Protein AF-A0A920V9W9-F1 (afdb_monomer)

Radius of gyration: 18.03 Å; Cα contacts (8 Å, |Δi|>4): 207; chains: 1; bounding box: 42×36×52 Å

Foldseek 3Di:
DDPDQDDDDPVLVVDPDPLVSCLSRCLVVCPPHPCNVVSSVLSCQQPVWDWDKDWDDDPPDIDIDTLCQRAPLRDVLSNVLLSVLSVVLVVVVVPPDPAQAEAEDEDLFDNLLNNLVNCQPRPSYAYEYEHDPPRHDPSRVCSNPVGPHYYDD

Nearest PDB structures (foldseek):
  1vb3-assembly1_A  TM=8.683E-01  e=3.079E-10  Escherichia coli
  4f4f-assembly2_B  TM=8.246E-01  e=4.843E-09  Brucella melitensis bv. 1 str. 16M
  8g1y-assembly2_B  TM=8.206E-01  e=1.472E-07  Streptococcus pneumoniae TIGR4
  3v7n-assembly1_A  TM=8.418E-01  e=8.882E-07  Burkholderia thailandensis E264
  4zu6-assembly1_X  TM=5.795E-01  e=4.393E-03  Haemophilus influenzae Rd KW20

Mean predicted aligned error: 4.87 Å

Secondary structure (DSSP, 8-state):
--SSPPPPPGGGGG---HHHHHHHHHHHHHTTSTTTTTHHHHHHHHT-S--EEEEEEETTEEEEEEE---STTSSTHHHHHHHHHHHHHHHHHHT---PPEEEEEE-SSHHHHHHHHHHTT-TTEEEEEE--TT-S-HHHHHHHHSSSSEEE-

Sequence (153 aa):
MPESIPKLNEELMTIDNYQEFSYQLLSHFFKDSSLEDDLKDIVNQAFNFPVVSKEYSEGEVEYSVLELFHGPTAGFKDFGARFLASTMSELAKNKNESSLTTILVATSGDTGGAVASAFNNKAGFKVVILFPKGRVSPRQKHQLTCWGIMWYQ

Structure (mmCIF, N/CA/C/O backbone):
data_AF-A0A920V9W9-F1
#
_entry.id   AF-A0A920V9W9-F1
#
loop_
_atom_site.group_PDB
_atom_site.id
_atom_site.type_symbol
_atom_site.label_atom_id
_atom_site.label_alt_id
_atom_site.label_comp_id
_atom_site.label_asym_id
_atom_site.label_entity_id
_atom_site.label_seq_id
_atom_site.pdbx_PDB_ins_code
_atom_site.Cartn_x
_atom_site.Cartn_y
_atom_site.Cartn_z
_atom_site.occupancy
_atom_site.B_iso_or_equiv
_atom_site.auth_seq_id
_atom_site.auth_comp_id
_atom_site.auth_asym_id
_atom_site.auth_atom_id
_atom_site.pdbx_PDB_model_num
ATOM 1 N N . MET A 1 1 ? -2.171 -17.710 5.807 1.00 81.50 1 MET A N 1
ATOM 2 C CA . MET A 1 1 ? -2.262 -18.213 4.420 1.00 81.50 1 MET A CA 1
ATOM 3 C C . MET A 1 1 ? -3.699 -18.629 4.187 1.00 81.50 1 MET A C 1
ATOM 5 O O . MET A 1 1 ? -4.287 -19.117 5.147 1.00 81.50 1 MET A O 1
ATOM 9 N N . PRO A 1 2 ? -4.270 -18.395 2.997 1.00 90.00 2 PRO A N 1
ATOM 10 C CA . PRO A 1 2 ? -5.613 -18.875 2.696 1.00 90.00 2 PRO A CA 1
ATOM 11 C C . PRO A 1 2 ? -5.627 -20.411 2.713 1.00 90.00 2 PRO A C 1
ATOM 13 O O . PRO A 1 2 ? -4.610 -21.039 2.415 1.00 90.00 2 PRO A O 1
ATOM 16 N N . GLU A 1 3 ? -6.762 -21.013 3.068 1.00 92.19 3 GLU A N 1
ATOM 17 C CA . GLU A 1 3 ? -6.916 -22.478 3.076 1.00 92.19 3 GLU A CA 1
ATOM 18 C C . GLU A 1 3 ? -6.809 -23.075 1.666 1.00 92.19 3 GLU A C 1
ATOM 20 O O . GLU A 1 3 ? -6.377 -24.212 1.491 1.00 92.19 3 GLU A O 1
ATOM 25 N N . SER A 1 4 ? -7.159 -22.285 0.647 1.00 93.31 4 SER A N 1
ATOM 26 C CA . SER A 1 4 ? -6.995 -22.627 -0.762 1.00 93.31 4 SER A CA 1
ATOM 27 C C . SER A 1 4 ? -6.636 -21.394 -1.589 1.00 93.31 4 SER A C 1
ATOM 29 O O . SER A 1 4 ? -6.922 -20.260 -1.205 1.00 93.31 4 SER A O 1
ATOM 31 N N . ILE A 1 5 ? -5.985 -21.612 -2.732 1.00 93.25 5 ILE A N 1
ATOM 32 C CA . ILE A 1 5 ? -5.756 -20.558 -3.722 1.00 93.25 5 ILE A CA 1
ATOM 33 C C . ILE A 1 5 ? -6.959 -20.557 -4.675 1.00 93.25 5 ILE A C 1
ATOM 35 O O . ILE A 1 5 ? -7.233 -21.601 -5.276 1.00 93.25 5 ILE A O 1
ATOM 39 N N . PRO A 1 6 ? -7.694 -19.438 -4.808 1.00 91.00 6 PRO A N 1
ATOM 40 C CA . PRO A 1 6 ? -8.854 -19.375 -5.683 1.00 91.00 6 PRO A CA 1
ATOM 41 C C . PRO A 1 6 ? -8.445 -19.586 -7.141 1.00 91.00 6 PRO A C 1
ATOM 43 O O . PRO A 1 6 ? -7.365 -19.179 -7.573 1.00 91.00 6 PRO A O 1
ATOM 46 N N . LYS A 1 7 ? -9.328 -20.223 -7.913 1.00 89.44 7 LYS A N 1
ATOM 47 C CA . LYS A 1 7 ? -9.167 -20.302 -9.365 1.00 89.44 7 LYS A CA 1
ATOM 48 C C . LYS A 1 7 ? -9.552 -18.960 -9.968 1.00 89.44 7 LYS A C 1
ATOM 50 O O . LYS A 1 7 ? -10.683 -18.518 -9.805 1.00 89.44 7 LYS A O 1
ATOM 55 N N . LEU A 1 8 ? -8.600 -18.348 -10.651 1.00 88.56 8 LEU A N 1
ATOM 56 C CA . LEU A 1 8 ? -8.763 -17.064 -11.314 1.00 88.56 8 LEU A CA 1
ATOM 57 C C . LEU A 1 8 ? -9.262 -17.282 -12.747 1.00 88.56 8 LEU A C 1
ATOM 59 O O . LEU A 1 8 ? -8.818 -18.218 -13.413 1.00 88.56 8 LEU A O 1
ATOM 63 N N . ASN A 1 9 ? -10.191 -16.439 -13.204 1.00 86.19 9 ASN A N 1
ATOM 64 C CA . ASN A 1 9 ? -10.656 -16.441 -14.592 1.00 86.19 9 ASN A CA 1
ATOM 65 C C . ASN A 1 9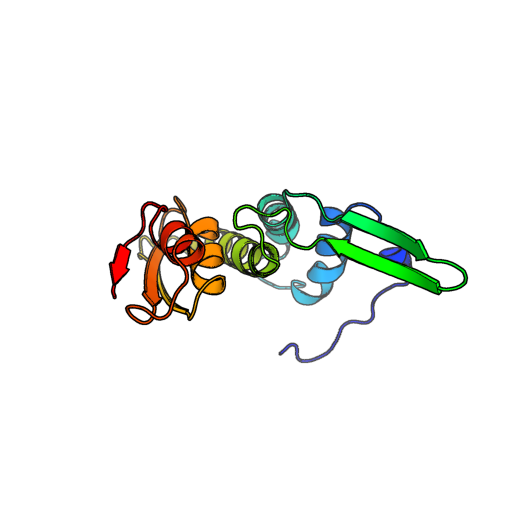 ? -9.651 -15.704 -15.496 1.00 86.19 9 ASN A C 1
ATOM 67 O O . ASN A 1 9 ? -9.031 -14.733 -15.063 1.00 86.19 9 ASN A O 1
ATOM 71 N N . GLU A 1 10 ? -9.534 -16.121 -16.756 1.00 88.44 10 GLU A N 1
ATOM 72 C CA . GLU A 1 10 ? -8.704 -15.460 -17.773 1.00 88.44 10 GLU A CA 1
ATOM 73 C C . GLU A 1 10 ? -9.143 -14.014 -18.036 1.00 88.44 10 GLU A C 1
ATOM 75 O O . GLU A 1 10 ? -8.313 -13.174 -18.373 1.00 88.44 10 GLU A O 1
ATOM 80 N N . GLU A 1 11 ? -10.417 -13.687 -17.792 1.00 89.25 11 GLU A N 1
ATOM 81 C CA . GLU A 1 11 ? -10.951 -12.321 -17.887 1.00 89.25 11 GLU A CA 1
ATOM 82 C C . GLU A 1 11 ? -10.167 -11.308 -17.038 1.00 89.25 11 GLU A C 1
ATOM 84 O O . GLU A 1 11 ? -10.027 -10.158 -17.451 1.00 89.25 11 GLU A O 1
ATOM 89 N N . LEU A 1 12 ? -9.571 -11.727 -15.911 1.00 90.38 12 LEU A N 1
ATOM 90 C CA . LEU A 1 12 ? -8.716 -10.858 -15.091 1.00 90.38 12 LEU A CA 1
ATOM 91 C C . LEU A 1 12 ? -7.535 -10.286 -15.884 1.00 90.38 12 LEU A C 1
ATOM 93 O O . LEU A 1 12 ? -7.118 -9.162 -15.627 1.00 90.38 12 LEU A O 1
ATOM 97 N N . MET A 1 13 ? -7.016 -11.035 -16.859 1.00 87.19 13 MET A N 1
ATOM 98 C CA . MET A 1 13 ? -5.869 -10.624 -17.675 1.00 87.19 13 MET A CA 1
ATOM 99 C C . MET A 1 13 ? -6.221 -9.527 -18.685 1.00 87.19 13 MET A C 1
ATOM 101 O O . MET A 1 13 ? -5.322 -8.919 -19.255 1.00 87.19 13 MET A O 1
ATOM 105 N N . THR A 1 14 ? -7.511 -9.271 -18.912 1.00 92.31 14 THR A N 1
ATOM 106 C CA . THR A 1 14 ? -7.990 -8.232 -19.839 1.00 92.31 14 THR A CA 1
ATOM 107 C C . THR A 1 14 ? -8.279 -6.892 -19.161 1.00 92.31 14 THR A C 1
ATOM 109 O O . THR A 1 14 ? -8.676 -5.936 -19.824 1.00 92.31 14 THR A O 1
ATOM 112 N N . ILE A 1 15 ? -8.109 -6.807 -17.837 1.00 93.88 15 ILE A N 1
ATOM 113 C CA . ILE A 1 15 ? -8.427 -5.606 -17.068 1.00 93.88 15 ILE A CA 1
ATOM 114 C C . ILE A 1 15 ? -7.203 -4.686 -17.006 1.00 93.88 15 ILE A C 1
ATOM 116 O O . ILE A 1 15 ? -6.267 -4.934 -16.250 1.00 93.88 15 ILE A O 1
ATOM 120 N N . ASP A 1 16 ? -7.258 -3.570 -17.733 1.00 91.88 16 ASP A N 1
ATOM 121 C CA . ASP A 1 16 ? -6.176 -2.571 -17.742 1.00 91.88 16 ASP A CA 1
ATOM 122 C C . ASP A 1 16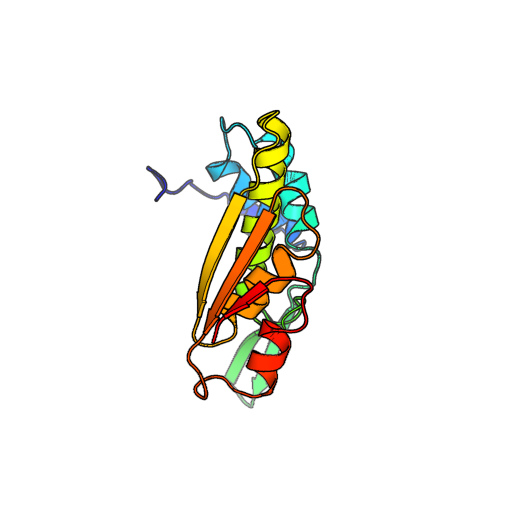 ? -6.155 -1.685 -16.485 1.00 91.88 16 ASP A C 1
ATOM 124 O O . ASP A 1 16 ? -5.113 -1.173 -16.068 1.00 91.88 16 ASP A O 1
ATOM 128 N N . ASN A 1 17 ? -7.316 -1.455 -15.865 1.00 94.81 17 ASN A N 1
ATOM 129 C CA . ASN A 1 17 ? -7.403 -0.615 -14.676 1.00 94.81 17 ASN A CA 1
ATOM 130 C C . ASN A 1 17 ? -6.926 -1.391 -13.438 1.00 94.81 17 ASN A C 1
ATOM 132 O O . ASN A 1 17 ? -7.582 -2.331 -12.995 1.00 94.81 17 ASN A O 1
ATOM 136 N N . TYR A 1 18 ? -5.820 -0.953 -12.832 1.00 95.62 18 TYR A N 1
ATOM 137 C CA . TYR A 1 18 ? -5.218 -1.652 -11.692 1.00 95.62 18 TYR A CA 1
ATOM 138 C C . TYR A 1 18 ? -6.138 -1.761 -10.461 1.00 95.62 18 TYR A C 1
ATOM 140 O O . TYR A 1 18 ? -6.069 -2.754 -9.735 1.00 95.62 18 TYR A O 1
ATOM 148 N N . GLN A 1 19 ? -7.004 -0.773 -10.210 1.00 97.44 19 GLN A N 1
ATOM 149 C CA . GLN A 1 19 ? -7.959 -0.824 -9.097 1.00 97.44 19 GLN A CA 1
ATOM 150 C C . GLN A 1 19 ? -9.041 -1.876 -9.366 1.00 97.44 19 GLN A C 1
ATOM 152 O O . GLN A 1 19 ? -9.299 -2.708 -8.503 1.00 97.44 19 GLN A O 1
ATOM 157 N N . GLU A 1 20 ? -9.611 -1.906 -10.571 1.00 96.81 20 GLU A N 1
ATOM 158 C CA . GLU A 1 20 ? -10.594 -2.926 -10.954 1.00 96.81 20 GLU A CA 1
ATOM 159 C C . GLU A 1 20 ? -9.975 -4.329 -10.940 1.00 96.81 20 GLU A C 1
ATOM 161 O O . GLU A 1 20 ? -10.529 -5.239 -10.326 1.00 96.81 20 GLU A O 1
ATOM 166 N N . PHE A 1 21 ? -8.778 -4.489 -11.516 1.00 96.38 21 PHE A N 1
ATOM 167 C CA . PHE A 1 21 ? -8.029 -5.747 -11.476 1.00 96.38 21 PHE A CA 1
ATOM 168 C C . PHE A 1 21 ? -7.827 -6.219 -10.032 1.00 96.38 21 PHE A C 1
ATOM 170 O O . PHE A 1 21 ? -8.098 -7.371 -9.695 1.00 96.38 21 PHE A O 1
ATOM 177 N N . SER A 1 22 ? -7.392 -5.310 -9.156 1.00 97.12 22 SER A N 1
ATOM 178 C CA . SER A 1 22 ? -7.150 -5.614 -7.747 1.00 97.12 22 SER A CA 1
ATOM 179 C C . SER A 1 22 ? -8.431 -5.991 -7.008 1.00 97.12 22 SER A C 1
ATOM 181 O O . SER A 1 22 ? -8.409 -6.931 -6.221 1.00 97.12 22 SER A O 1
ATOM 183 N N . TYR A 1 23 ? -9.544 -5.294 -7.252 1.00 97.38 23 TYR A N 1
ATOM 184 C CA . TYR A 1 23 ? -10.841 -5.620 -6.657 1.00 97.38 23 TYR A CA 1
ATOM 185 C C . TYR A 1 23 ? -11.302 -7.024 -7.065 1.00 97.38 23 TYR A C 1
ATOM 187 O O . TYR A 1 23 ? -11.602 -7.841 -6.196 1.00 97.38 23 TYR A O 1
ATOM 195 N N . GLN A 1 24 ? -11.280 -7.333 -8.364 1.00 96.12 24 GLN A N 1
ATOM 196 C CA . GLN A 1 24 ? -11.687 -8.638 -8.892 1.00 96.12 24 GLN A CA 1
ATOM 197 C C . GLN A 1 24 ? -10.775 -9.771 -8.400 1.00 96.12 24 GLN A C 1
ATOM 199 O O . GLN A 1 24 ? -11.246 -10.857 -8.067 1.00 96.12 24 GLN A O 1
ATOM 204 N N . LEU A 1 25 ? -9.464 -9.535 -8.303 1.00 95.50 25 LEU A N 1
ATOM 205 C CA . LEU A 1 25 ? -8.527 -10.511 -7.749 1.00 95.50 25 LEU A CA 1
ATOM 206 C C . LEU A 1 25 ? -8.783 -10.751 -6.254 1.00 95.50 25 LEU A C 1
ATOM 208 O O . LEU A 1 25 ? -8.849 -11.896 -5.805 1.00 95.50 25 LEU A O 1
ATOM 212 N N . LEU A 1 26 ? -8.913 -9.675 -5.476 1.00 96.06 26 LEU A N 1
ATOM 213 C CA . LEU A 1 26 ? -9.009 -9.739 -4.018 1.00 96.06 26 LEU A CA 1
ATOM 214 C C . LEU A 1 26 ? -10.385 -10.201 -3.525 1.00 96.06 26 LEU A C 1
ATOM 216 O O . LEU A 1 26 ? -10.449 -10.788 -2.446 1.00 96.06 26 LEU A O 1
ATOM 220 N N . SER A 1 27 ? -11.460 -10.005 -4.296 1.00 95.56 27 SER A N 1
ATOM 221 C CA . SER A 1 27 ? -12.829 -10.401 -3.920 1.00 95.56 27 SER A CA 1
ATOM 222 C C . SER A 1 27 ? -12.928 -11.884 -3.554 1.00 95.56 27 SER A C 1
ATOM 224 O O . SER A 1 27 ? -13.578 -12.247 -2.578 1.00 95.56 27 SER A O 1
ATOM 226 N N . HIS A 1 28 ? -12.170 -12.737 -4.242 1.00 94.75 28 HIS A N 1
ATOM 227 C CA . HIS A 1 28 ? -12.082 -14.169 -3.965 1.00 94.75 28 HIS A CA 1
ATOM 228 C C . HIS A 1 28 ? -11.573 -14.492 -2.550 1.00 94.75 28 HIS A C 1
ATOM 230 O O . HIS A 1 28 ? -11.946 -15.518 -1.988 1.00 94.75 28 HIS A O 1
ATOM 236 N N . PHE A 1 29 ? -10.722 -13.637 -1.975 1.00 94.88 29 PHE A N 1
ATOM 237 C CA . PHE A 1 29 ? -10.180 -13.800 -0.621 1.00 94.88 29 PHE A CA 1
ATOM 238 C C . PHE A 1 29 ? -11.034 -13.122 0.455 1.00 94.88 29 PHE A C 1
ATOM 240 O O . PHE A 1 29 ? -10.861 -13.414 1.636 1.00 94.88 29 PHE A O 1
ATOM 247 N N . PHE A 1 30 ? -11.910 -12.201 0.054 1.00 95.06 30 PHE A N 1
ATOM 248 C CA . PHE A 1 30 ? -12.762 -11.410 0.945 1.00 95.06 30 PHE A CA 1
ATOM 249 C C . PHE A 1 30 ? -14.209 -11.902 0.983 1.00 95.06 30 PHE A C 1
ATOM 251 O O . PHE A 1 30 ? -14.986 -11.400 1.793 1.00 95.06 30 PHE A O 1
ATOM 258 N N . LYS A 1 31 ? -14.559 -12.880 0.146 1.00 93.62 31 LYS A N 1
ATOM 259 C CA . LYS A 1 31 ? -15.868 -13.524 0.143 1.00 93.62 31 LYS A CA 1
ATOM 260 C C . LYS A 1 31 ? -16.242 -14.032 1.540 1.00 93.62 31 LYS A C 1
ATOM 262 O O . LYS A 1 31 ? -15.422 -14.659 2.210 1.00 93.62 31 LYS A O 1
ATOM 267 N N . ASP A 1 32 ?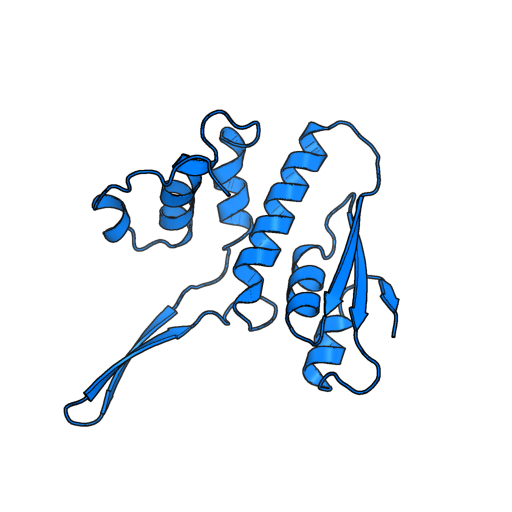 -17.474 -13.753 1.952 1.00 94.12 32 ASP A N 1
ATOM 268 C CA . ASP A 1 32 ? -18.068 -14.066 3.252 1.00 94.12 32 ASP A CA 1
ATOM 269 C C . ASP A 1 32 ? -17.350 -13.396 4.449 1.00 94.12 32 ASP A C 1
ATOM 271 O O . ASP A 1 32 ? -17.598 -13.729 5.612 1.00 94.12 32 ASP A O 1
ATOM 275 N N . SER A 1 33 ? -16.450 -12.438 4.192 1.00 94.31 33 SER A N 1
ATOM 276 C CA . SER A 1 33 ? -15.773 -11.664 5.236 1.00 94.31 33 SER A CA 1
ATOM 277 C C . SER A 1 33 ? -16.573 -10.423 5.626 1.00 94.31 33 SER A C 1
ATOM 279 O O . SER A 1 33 ? -17.344 -9.873 4.846 1.00 94.31 33 SER A O 1
ATOM 281 N N . SER A 1 34 ? -16.304 -9.886 6.817 1.00 94.44 34 SER A N 1
ATOM 282 C CA . SER A 1 34 ? -16.917 -8.637 7.291 1.00 94.44 34 SER A CA 1
A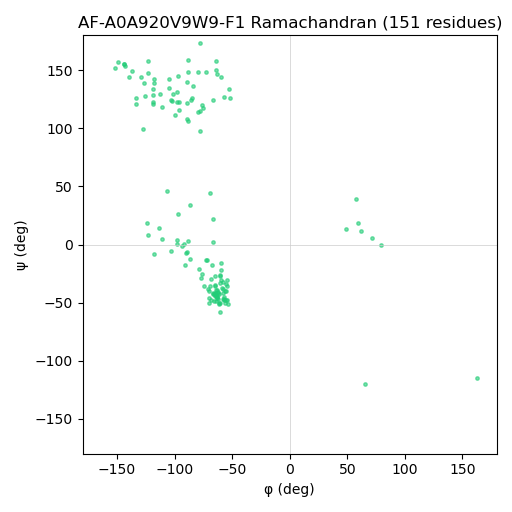TOM 283 C C . SER A 1 34 ? -16.499 -7.379 6.513 1.00 94.44 34 SER A C 1
ATOM 285 O O . SER A 1 34 ? -16.844 -6.284 6.938 1.00 94.44 34 SER A O 1
ATOM 287 N N . LEU A 1 35 ? -15.668 -7.517 5.478 1.00 96.06 35 LEU A N 1
ATOM 288 C CA . LEU A 1 35 ? -15.145 -6.431 4.644 1.00 96.06 35 LEU A CA 1
ATOM 289 C C . LEU A 1 35 ? -15.480 -6.633 3.162 1.00 96.06 35 LEU A C 1
ATOM 291 O O . LEU A 1 35 ? -14.925 -5.935 2.316 1.00 96.06 35 LEU A O 1
ATOM 295 N N . GLU A 1 36 ? -16.317 -7.617 2.828 1.00 96.94 36 GLU A N 1
ATOM 296 C CA . GLU A 1 36 ? -16.666 -7.917 1.439 1.00 96.94 36 GLU A CA 1
ATOM 297 C C . GLU A 1 36 ? -17.262 -6.691 0.733 1.00 96.94 36 GLU A C 1
ATOM 299 O O . GLU A 1 36 ? -16.783 -6.301 -0.335 1.00 96.94 36 GLU A O 1
ATOM 304 N N . ASP A 1 37 ? -18.218 -6.026 1.384 1.00 96.56 37 ASP A N 1
ATOM 305 C CA . ASP A 1 37 ? -18.886 -4.830 0.859 1.00 96.56 37 ASP A CA 1
ATOM 306 C C . ASP A 1 37 ? -17.949 -3.608 0.791 1.00 96.56 37 ASP A C 1
ATOM 308 O O . ASP A 1 37 ? -18.078 -2.763 -0.097 1.00 96.56 37 ASP A O 1
ATOM 312 N N . ASP A 1 38 ? -16.958 -3.539 1.684 1.00 97.19 38 ASP A N 1
ATOM 313 C CA . ASP A 1 38 ? -16.014 -2.420 1.786 1.00 97.19 38 ASP A CA 1
ATOM 314 C C . ASP A 1 38 ? -14.801 -2.566 0.846 1.00 97.19 38 ASP A C 1
ATOM 316 O O . ASP A 1 38 ? -14.040 -1.613 0.644 1.00 97.19 38 ASP A O 1
ATOM 320 N N . LEU A 1 39 ? -14.580 -3.750 0.254 1.00 98.31 39 LEU A N 1
ATOM 321 C CA . LEU A 1 39 ? -13.353 -4.065 -0.487 1.00 98.31 39 LEU A CA 1
ATOM 322 C C . LEU A 1 39 ? -13.080 -3.078 -1.626 1.00 98.31 39 LEU A C 1
ATOM 324 O O . LEU A 1 39 ? -11.930 -2.690 -1.850 1.00 98.31 39 LEU A O 1
ATOM 328 N N . LYS A 1 40 ? -14.123 -2.657 -2.346 1.00 98.06 40 LYS A N 1
ATOM 329 C CA . LYS A 1 40 ? -13.981 -1.710 -3.457 1.00 98.06 40 LYS A CA 1
ATOM 330 C C . LYS A 1 40 ? -13.419 -0.369 -2.981 1.00 98.06 40 LYS A C 1
ATOM 332 O O . LYS A 1 40 ? -12.504 0.173 -3.603 1.00 98.06 40 LYS A O 1
ATOM 337 N N . ASP A 1 41 ? -13.905 0.133 -1.851 1.00 97.69 41 ASP A N 1
ATOM 338 C CA . ASP A 1 41 ? -13.435 1.387 -1.267 1.00 97.69 41 ASP A CA 1
ATOM 339 C C . ASP A 1 41 ? -12.027 1.249 -0.688 1.00 97.69 41 ASP A C 1
ATOM 341 O O . ASP A 1 41 ? -11.196 2.143 -0.875 1.00 97.69 41 ASP A O 1
ATOM 345 N N . ILE A 1 42 ? -11.718 0.108 -0.064 1.00 98.31 42 ILE A N 1
ATOM 346 C CA . ILE A 1 42 ? -10.364 -0.223 0.399 1.00 98.31 42 ILE A CA 1
ATOM 347 C C . ILE A 1 42 ? -9.376 -0.157 -0.770 1.00 98.31 42 ILE A C 1
ATOM 349 O O . ILE A 1 42 ? -8.346 0.513 -0.668 1.00 98.31 42 ILE A O 1
ATOM 353 N N . VAL A 1 43 ? -9.687 -0.815 -1.889 1.00 98.50 43 VAL A N 1
ATOM 354 C CA . VAL A 1 43 ? -8.842 -0.845 -3.091 1.00 98.50 43 VAL A CA 1
ATOM 355 C C . VAL A 1 43 ? -8.685 0.550 -3.696 1.00 98.50 43 VAL A C 1
ATOM 357 O O . VAL A 1 43 ? -7.562 0.968 -3.994 1.00 98.50 43 VAL A O 1
ATOM 360 N N . ASN A 1 44 ? -9.778 1.306 -3.808 1.00 97.94 44 ASN A N 1
ATOM 361 C CA . ASN A 1 44 ? -9.754 2.660 -4.355 1.00 97.94 44 ASN A CA 1
ATOM 362 C C . ASN A 1 44 ? -8.899 3.615 -3.514 1.00 97.94 44 ASN A C 1
ATOM 364 O O . ASN A 1 44 ? -8.138 4.409 -4.067 1.00 97.94 44 ASN A O 1
ATOM 368 N N . GLN A 1 45 ? -8.979 3.527 -2.183 1.00 96.69 45 GLN A N 1
ATOM 369 C CA . GLN A 1 45 ? -8.144 4.317 -1.274 1.00 96.69 45 GLN A CA 1
ATOM 370 C C . GLN A 1 45 ? -6.676 3.873 -1.303 1.00 96.69 45 GLN A C 1
ATOM 372 O O . GLN A 1 45 ? -5.763 4.708 -1.247 1.00 96.69 45 GLN A O 1
ATOM 377 N N . ALA A 1 46 ? -6.438 2.562 -1.369 1.00 98.00 46 ALA A N 1
ATOM 378 C CA . ALA A 1 46 ? -5.107 1.985 -1.305 1.00 98.00 46 ALA A CA 1
ATOM 379 C C . ALA A 1 46 ? -4.295 2.282 -2.566 1.00 98.00 46 ALA A C 1
ATOM 381 O O . ALA A 1 46 ? -3.177 2.780 -2.447 1.00 98.00 46 ALA A O 1
ATOM 382 N N . PHE A 1 47 ? -4.857 2.017 -3.746 1.00 97.94 47 PHE A N 1
ATOM 383 C CA . PHE A 1 47 ? -4.153 2.014 -5.032 1.00 97.94 47 PHE A CA 1
ATOM 384 C C . PHE A 1 47 ? -4.501 3.233 -5.892 1.00 97.94 47 PHE A C 1
ATOM 386 O O . PHE A 1 47 ? -4.777 3.127 -7.082 1.00 97.94 47 PHE A O 1
ATOM 393 N N . ASN A 1 48 ? -4.494 4.413 -5.275 1.00 96.56 48 ASN A N 1
ATOM 394 C CA . ASN A 1 48 ? -4.793 5.699 -5.909 1.00 96.56 48 ASN A CA 1
ATOM 395 C C . ASN A 1 48 ? -3.564 6.367 -6.562 1.00 96.56 48 ASN A C 1
ATOM 397 O O . ASN A 1 48 ? -3.426 7.591 -6.543 1.00 96.56 48 ASN A O 1
ATOM 401 N N . PHE A 1 49 ? -2.652 5.565 -7.104 1.00 97.00 49 PHE A N 1
ATOM 402 C CA . PHE A 1 49 ? -1.428 5.998 -7.777 1.00 97.00 49 PHE A CA 1
ATOM 403 C C . PHE A 1 49 ? -1.133 5.049 -8.950 1.00 97.00 49 PHE A C 1
ATOM 405 O O . PHE A 1 49 ? -1.606 3.911 -8.942 1.00 97.00 49 PHE A O 1
ATOM 412 N N . PRO A 1 50 ? -0.404 5.501 -9.984 1.00 95.06 50 PRO A N 1
ATOM 413 C CA . PRO A 1 50 ? -0.287 4.742 -11.221 1.00 95.06 50 PRO A CA 1
ATOM 414 C C . PRO A 1 50 ? 0.604 3.504 -11.068 1.00 95.06 50 PRO A C 1
ATOM 416 O O . PRO A 1 50 ? 1.591 3.508 -10.329 1.00 95.06 50 PRO A O 1
ATOM 419 N N . VAL A 1 51 ? 0.278 2.469 -11.841 1.00 95.50 51 VAL A N 1
ATOM 420 C CA . VAL A 1 51 ? 1.142 1.317 -12.112 1.00 95.50 51 VAL A CA 1
ATOM 421 C C . VAL A 1 51 ? 1.547 1.412 -13.572 1.00 95.50 51 VAL A C 1
ATOM 423 O O . VAL A 1 51 ? 0.687 1.433 -14.447 1.00 95.50 51 VAL A O 1
ATOM 426 N N . VAL A 1 52 ? 2.846 1.533 -13.831 1.00 95.06 52 VAL A N 1
ATOM 427 C CA . VAL A 1 52 ? 3.362 1.779 -15.180 1.00 95.06 52 VAL A CA 1
ATOM 428 C C . VAL A 1 52 ? 4.253 0.614 -15.578 1.00 95.06 52 VAL A C 1
ATOM 430 O O . VAL A 1 52 ? 5.225 0.321 -14.890 1.00 95.06 52 VAL A O 1
ATOM 433 N N . SER A 1 53 ? 3.930 -0.039 -16.690 1.00 94.56 53 SER A N 1
ATOM 434 C CA . SER A 1 53 ? 4.837 -0.967 -17.364 1.00 94.56 53 SER A CA 1
ATOM 435 C C . SER A 1 53 ? 5.453 -0.249 -18.559 1.00 94.56 53 SER A C 1
ATOM 437 O O . SER A 1 53 ? 4.731 0.373 -19.338 1.00 94.56 53 SER A O 1
ATOM 439 N N . LYS A 1 54 ? 6.779 -0.289 -18.684 1.00 96.31 54 LYS A N 1
ATOM 440 C CA . LYS A 1 54 ? 7.502 0.256 -19.837 1.00 96.31 54 LYS A CA 1
ATOM 441 C C . LYS A 1 54 ? 8.257 -0.847 -20.538 1.00 96.31 54 LYS A C 1
ATOM 443 O O . LYS A 1 54 ? 8.954 -1.621 -19.889 1.00 96.31 54 LYS A O 1
ATOM 448 N N . GLU A 1 55 ? 8.143 -0.873 -21.850 1.00 96.81 55 GLU A N 1
ATOM 449 C CA . GLU A 1 55 ? 8.877 -1.785 -22.715 1.00 96.81 55 GLU A CA 1
ATOM 450 C C . GLU A 1 55 ? 10.110 -1.082 -23.278 1.00 96.81 55 GLU A C 1
ATOM 452 O O . GLU A 1 55 ? 10.104 0.126 -23.531 1.00 96.81 55 GLU A O 1
ATOM 457 N N . TYR A 1 56 ? 11.176 -1.850 -23.443 1.00 95.81 56 TYR A N 1
ATOM 458 C CA . TYR A 1 56 ? 12.463 -1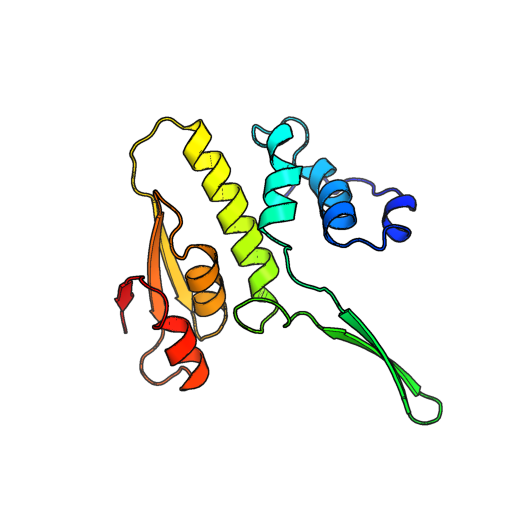.404 -23.939 1.00 95.81 56 TYR A CA 1
ATOM 459 C C . TYR A 1 56 ? 13.006 -2.430 -24.927 1.00 95.81 56 TYR A C 1
ATOM 461 O O . TYR A 1 56 ? 12.797 -3.636 -24.775 1.00 95.81 56 TYR A O 1
ATOM 469 N N . SER A 1 57 ? 13.766 -1.935 -25.898 1.00 95.62 57 SER A N 1
ATOM 470 C CA . SER A 1 57 ? 14.470 -2.759 -26.873 1.00 95.62 57 SER A CA 1
ATOM 471 C C . SER A 1 57 ? 15.903 -2.253 -27.004 1.00 95.62 57 SER A C 1
ATOM 473 O O . SER A 1 57 ? 16.124 -1.068 -27.263 1.00 95.62 57 SER A O 1
ATOM 475 N N . GLU A 1 58 ? 16.878 -3.142 -26.831 1.00 93.56 58 GLU A N 1
ATOM 476 C CA . GLU A 1 58 ? 18.301 -2.862 -27.027 1.00 93.56 58 GLU A CA 1
ATOM 477 C C . GLU A 1 58 ? 18.897 -3.914 -27.973 1.00 93.56 58 GLU A C 1
ATOM 479 O O . GLU A 1 58 ? 19.180 -5.051 -27.592 1.00 93.56 58 GLU A O 1
ATOM 484 N N . GLY A 1 59 ? 19.048 -3.546 -29.250 1.00 93.31 59 GLY A N 1
ATOM 485 C CA . GLY A 1 59 ? 19.420 -4.493 -30.302 1.00 93.31 59 GLY A CA 1
ATOM 486 C C . GLY A 1 59 ? 18.328 -5.544 -30.516 1.00 93.31 59 GLY A C 1
ATOM 487 O O . GLY A 1 59 ? 17.199 -5.193 -30.843 1.00 93.31 59 GLY A O 1
ATOM 488 N N . GLU A 1 60 ? 18.674 -6.820 -30.330 1.00 94.75 60 GLU A N 1
ATOM 489 C CA . GLU A 1 60 ? 17.740 -7.958 -30.412 1.00 94.75 60 GLU A CA 1
ATOM 490 C C . GLU A 1 60 ? 17.108 -8.326 -29.054 1.00 94.75 60 GLU A C 1
ATOM 492 O O . GLU A 1 60 ? 16.338 -9.280 -28.972 1.00 94.75 60 GLU A O 1
ATOM 497 N N . VAL A 1 61 ? 17.443 -7.613 -27.972 1.00 95.00 61 VAL A N 1
ATOM 498 C CA . VAL A 1 61 ? 16.926 -7.903 -26.628 1.00 95.00 61 VAL A CA 1
ATOM 499 C C . VAL A 1 61 ? 15.722 -7.016 -26.327 1.00 95.00 61 VAL A C 1
ATOM 501 O O . VAL A 1 61 ? 15.840 -5.791 -26.307 1.00 95.00 61 VAL A O 1
ATOM 504 N N . GLU A 1 62 ? 14.586 -7.641 -26.024 1.00 96.88 62 GLU A N 1
ATOM 505 C CA . GLU A 1 62 ? 13.376 -6.984 -25.524 1.00 96.88 62 GLU A CA 1
ATOM 506 C C . GLU A 1 62 ? 13.220 -7.242 -24.023 1.00 96.88 62 GLU A C 1
ATOM 508 O O . GLU A 1 62 ? 13.385 -8.369 -23.546 1.00 96.88 62 GLU A O 1
ATOM 513 N N . TYR A 1 63 ? 12.910 -6.196 -23.259 1.00 96.69 63 TYR A N 1
ATOM 514 C CA . TYR A 1 63 ? 12.637 -6.312 -21.830 1.00 96.69 63 TYR A CA 1
ATOM 515 C C . TYR A 1 63 ? 11.630 -5.264 -21.367 1.00 96.69 63 TYR A C 1
ATOM 517 O O . TYR A 1 63 ? 11.484 -4.198 -21.960 1.00 96.69 63 TYR A O 1
ATOM 525 N N . SER A 1 64 ? 10.956 -5.552 -20.256 1.00 96.69 64 SER A N 1
ATOM 526 C CA . SER A 1 64 ? 9.977 -4.644 -19.660 1.00 96.69 64 SER A CA 1
ATOM 527 C C . SER A 1 64 ? 10.341 -4.325 -18.216 1.00 96.69 64 SER A C 1
ATOM 529 O O . SER A 1 64 ? 10.885 -5.160 -17.490 1.00 96.69 64 SER A O 1
ATOM 531 N N . VAL A 1 65 ? 10.015 -3.112 -17.780 1.00 96.88 65 VAL A N 1
ATOM 532 C CA . VAL A 1 65 ? 10.170 -2.657 -16.398 1.00 96.88 65 VAL A CA 1
ATOM 533 C C . VAL A 1 65 ? 8.804 -2.284 -15.846 1.00 96.88 65 VAL A C 1
ATOM 535 O O . VAL A 1 65 ? 8.145 -1.377 -16.351 1.00 96.88 65 VAL A O 1
ATOM 538 N N . LEU A 1 66 ? 8.411 -2.960 -14.767 1.00 97.00 66 LEU A N 1
ATOM 539 C CA . LEU A 1 66 ? 7.238 -2.606 -13.981 1.00 97.00 66 LEU A CA 1
ATOM 540 C C . LEU A 1 66 ? 7.633 -1.594 -12.898 1.00 97.00 66 LEU A C 1
ATOM 542 O O . LEU A 1 66 ? 8.288 -1.925 -11.907 1.00 97.00 66 LEU A O 1
ATOM 546 N N . GLU A 1 67 ? 7.239 -0.342 -13.090 1.00 97.62 67 GLU A N 1
ATOM 547 C CA . GLU A 1 67 ? 7.525 0.758 -12.178 1.00 97.62 67 GLU A CA 1
ATOM 548 C C . GLU A 1 67 ? 6.579 0.712 -10.967 1.00 97.62 67 GLU A C 1
ATOM 550 O O . GLU A 1 67 ? 5.453 1.208 -10.997 1.00 97.62 67 GLU A O 1
ATOM 555 N N . LEU A 1 68 ? 7.056 0.135 -9.860 1.00 97.56 68 LEU A N 1
ATOM 556 C CA . LEU A 1 68 ? 6.321 0.017 -8.589 1.00 97.56 68 LEU A CA 1
ATOM 557 C C . LEU A 1 68 ? 6.679 1.121 -7.578 1.00 97.56 68 LEU A C 1
ATOM 559 O O . LEU A 1 68 ? 6.610 0.917 -6.369 1.00 97.56 68 LEU A O 1
ATOM 563 N N . PHE A 1 69 ? 7.119 2.282 -8.056 1.00 96.69 69 PHE A N 1
ATOM 564 C CA . PHE A 1 69 ? 7.666 3.363 -7.226 1.00 96.69 69 PHE A CA 1
ATOM 565 C C . PHE A 1 69 ? 6.944 4.704 -7.417 1.00 96.69 69 PHE A C 1
ATOM 567 O O . PHE A 1 69 ? 7.478 5.746 -7.053 1.00 96.69 69 PHE A O 1
ATOM 574 N N . HIS A 1 70 ? 5.728 4.700 -7.965 1.00 97.38 70 HIS A N 1
ATOM 575 C CA . HIS A 1 70 ? 4.917 5.918 -8.129 1.00 97.38 70 HIS A CA 1
ATOM 576 C C . HIS A 1 70 ? 4.033 6.243 -6.917 1.00 97.38 70 HIS A C 1
ATOM 578 O O . HIS A 1 70 ? 3.258 7.197 -6.945 1.00 97.38 70 HIS A O 1
ATOM 584 N N . GLY A 1 71 ? 4.143 5.452 -5.847 1.00 96.19 71 GLY A N 1
ATOM 585 C CA . GLY A 1 71 ? 3.479 5.713 -4.576 1.00 96.19 71 GLY A CA 1
ATOM 586 C C . GLY A 1 71 ? 4.177 6.794 -3.731 1.00 96.19 71 GLY A C 1
ATOM 587 O O . GLY A 1 71 ? 5.269 7.263 -4.071 1.00 96.19 71 GLY A O 1
ATOM 588 N N . PRO A 1 72 ? 3.569 7.196 -2.598 1.00 94.69 72 PRO A N 1
ATOM 589 C CA . PRO A 1 72 ? 4.018 8.334 -1.788 1.00 94.69 72 PRO A CA 1
ATOM 590 C C . PRO A 1 72 ? 5.447 8.242 -1.240 1.00 94.69 72 PRO A C 1
ATOM 592 O O . PRO A 1 72 ? 6.034 9.263 -0.878 1.00 94.69 72 PRO A O 1
ATOM 595 N N . THR A 1 73 ? 6.011 7.036 -1.140 1.00 94.88 73 THR A N 1
ATOM 596 C CA . THR A 1 73 ? 7.360 6.818 -0.598 1.00 94.88 73 THR A CA 1
ATOM 597 C C . THR A 1 73 ? 8.363 6.373 -1.650 1.00 94.88 73 THR A C 1
ATOM 599 O O . THR A 1 73 ? 9.539 6.173 -1.337 1.00 94.88 73 THR A O 1
ATOM 602 N N . ALA A 1 74 ? 7.940 6.331 -2.913 1.00 94.31 74 ALA A N 1
ATOM 603 C CA . ALA A 1 74 ? 8.745 5.919 -4.048 1.00 94.31 74 ALA A CA 1
ATOM 604 C C . ALA A 1 74 ? 9.315 4.497 -3.910 1.00 94.31 74 ALA A C 1
ATOM 606 O O . ALA A 1 74 ? 10.460 4.231 -4.282 1.00 94.31 74 ALA A O 1
ATOM 607 N N . GLY A 1 75 ? 8.517 3.577 -3.363 1.00 92.94 75 GLY A N 1
ATOM 608 C CA . GLY A 1 75 ? 8.891 2.175 -3.239 1.00 92.94 75 GLY A CA 1
ATOM 609 C C . GLY A 1 75 ? 7.684 1.244 -3.254 1.00 92.94 75 GLY A C 1
ATOM 610 O O . GLY A 1 75 ? 6.607 1.584 -2.775 1.00 92.94 75 GLY A O 1
ATOM 611 N N . PHE A 1 76 ? 7.891 0.013 -3.723 1.00 96.31 76 PHE A N 1
ATOM 612 C CA . PHE A 1 76 ? 6.818 -0.980 -3.900 1.00 96.31 76 PHE A CA 1
ATOM 613 C C . PHE A 1 76 ? 6.064 -1.341 -2.609 1.00 96.31 76 PHE A C 1
ATOM 615 O O . PHE A 1 76 ? 4.982 -1.922 -2.644 1.00 96.31 76 PHE A O 1
ATOM 622 N N . LYS A 1 77 ? 6.620 -1.004 -1.442 1.00 96.12 77 LYS A N 1
ATOM 623 C CA . LYS A 1 77 ? 5.976 -1.239 -0.146 1.00 96.12 77 LYS A CA 1
ATOM 624 C C . LYS A 1 77 ? 4.731 -0.371 0.049 1.00 96.12 77 LYS A C 1
ATOM 626 O O . LYS A 1 77 ? 3.900 -0.721 0.883 1.00 96.12 77 LYS A O 1
ATOM 631 N N . ASP A 1 78 ? 4.573 0.696 -0.739 1.00 97.38 78 ASP A N 1
ATOM 632 C CA . ASP A 1 78 ? 3.385 1.552 -0.724 1.00 97.38 78 ASP A CA 1
ATOM 633 C C . ASP A 1 78 ? 2.102 0.764 -1.012 1.00 97.38 78 ASP A C 1
ATOM 635 O O . ASP A 1 78 ? 1.096 0.999 -0.348 1.00 97.38 78 ASP A O 1
ATOM 639 N N . PHE A 1 79 ? 2.135 -0.220 -1.919 1.00 98.06 79 PHE A N 1
ATOM 640 C CA . PHE A 1 79 ? 0.968 -1.055 -2.226 1.00 98.06 79 PHE A CA 1
ATOM 641 C C . PHE A 1 79 ? 0.482 -1.813 -0.984 1.00 98.06 79 PHE A C 1
ATOM 643 O O . PHE A 1 79 ? -0.650 -1.633 -0.536 1.00 98.06 79 PHE A O 1
ATOM 650 N N . GLY A 1 80 ? 1.357 -2.617 -0.375 1.00 97.50 80 GLY A N 1
ATOM 651 C CA . GLY A 1 80 ? 1.002 -3.410 0.802 1.00 97.50 80 GLY A CA 1
ATOM 652 C C . GLY A 1 80 ? 0.653 -2.546 2.015 1.00 97.50 80 GLY A C 1
ATOM 653 O O . GLY A 1 80 ? -0.349 -2.800 2.681 1.00 97.50 80 GLY A O 1
ATOM 654 N N . ALA A 1 81 ? 1.442 -1.502 2.288 1.00 97.38 81 ALA A N 1
ATOM 655 C CA . ALA A 1 81 ? 1.227 -0.638 3.446 1.00 97.38 81 ALA A CA 1
ATOM 656 C C . ALA A 1 81 ? -0.094 0.139 3.356 1.00 97.38 81 ALA A C 1
ATOM 658 O O . ALA A 1 81 ? -0.821 0.222 4.346 1.00 97.38 81 ALA A O 1
ATOM 659 N N . ARG A 1 82 ? -0.435 0.679 2.178 1.00 97.94 82 ARG A N 1
ATOM 660 C CA . ARG A 1 82 ? -1.679 1.439 1.982 1.00 97.94 82 ARG A CA 1
ATOM 661 C C . ARG A 1 82 ? -2.911 0.549 1.935 1.00 97.94 82 ARG A C 1
ATOM 663 O O . ARG A 1 82 ? -3.944 0.949 2.474 1.00 97.94 82 ARG A O 1
ATOM 670 N N . PHE A 1 83 ? -2.799 -0.650 1.360 1.00 98.38 83 PHE A N 1
ATOM 671 C CA . PHE A 1 83 ? -3.865 -1.647 1.435 1.00 98.38 83 PHE A CA 1
ATOM 672 C C . PHE A 1 83 ? -4.130 -2.037 2.890 1.00 98.38 83 PHE A C 1
ATOM 674 O O . PHE A 1 83 ? -5.248 -1.871 3.365 1.00 98.38 83 PHE A O 1
ATOM 681 N N . LEU A 1 84 ? -3.085 -2.404 3.642 1.00 97.38 84 LEU A N 1
ATOM 682 C CA . LEU A 1 84 ? -3.192 -2.713 5.069 1.00 97.38 84 LEU A CA 1
ATOM 683 C C . LEU A 1 84 ? -3.832 -1.567 5.866 1.00 97.38 84 LEU A C 1
ATOM 685 O O . LEU A 1 84 ? -4.748 -1.808 6.649 1.00 97.38 84 LEU A O 1
ATOM 689 N N . ALA A 1 85 ? -3.380 -0.327 5.663 1.00 96.88 85 ALA A N 1
ATOM 690 C CA . ALA A 1 85 ? -3.921 0.830 6.372 1.00 96.88 85 ALA A CA 1
ATOM 691 C C . ALA A 1 85 ? -5.397 1.085 6.059 1.00 96.88 85 ALA A C 1
ATOM 693 O O . ALA A 1 85 ? -6.162 1.431 6.961 1.00 96.88 85 ALA A O 1
ATOM 694 N N . SER A 1 86 ? -5.810 0.903 4.804 1.00 96.94 86 SER A N 1
ATOM 695 C CA . SER A 1 86 ? -7.205 1.073 4.386 1.00 96.94 86 SER A CA 1
ATOM 696 C C . SER A 1 86 ? -8.084 -0.028 4.984 1.00 96.94 86 SER A C 1
ATOM 698 O O . SER A 1 86 ? -9.059 0.286 5.659 1.00 96.94 86 SER A O 1
ATOM 700 N N . THR A 1 87 ? -7.662 -1.292 4.895 1.00 96.50 87 THR A N 1
ATOM 701 C CA . THR A 1 87 ? -8.348 -2.442 5.509 1.00 96.50 87 THR A CA 1
ATOM 702 C C . THR A 1 87 ? -8.490 -2.292 7.025 1.00 96.50 87 THR A C 1
ATOM 704 O O . THR A 1 87 ? -9.572 -2.479 7.575 1.00 96.50 87 THR A O 1
ATOM 707 N N . MET A 1 88 ? -7.414 -1.912 7.725 1.00 94.94 88 MET A N 1
ATOM 708 C CA . MET A 1 88 ? -7.462 -1.689 9.175 1.00 94.94 88 MET A CA 1
ATOM 709 C C . MET A 1 88 ? -8.374 -0.517 9.546 1.00 94.94 88 MET A C 1
ATOM 711 O O . MET A 1 88 ? -9.047 -0.585 10.572 1.00 94.94 88 MET A O 1
ATOM 715 N N . SER A 1 89 ? -8.423 0.533 8.719 1.00 92.94 89 SER A N 1
ATOM 716 C CA . SER A 1 89 ? -9.326 1.669 8.940 1.00 92.94 89 SER A CA 1
ATOM 717 C C . SER A 1 89 ? -10.792 1.246 8.870 1.00 92.94 89 SER A C 1
ATOM 719 O O . SER A 1 89 ? -11.558 1.632 9.747 1.00 92.94 89 SER A O 1
ATOM 721 N N . GLU A 1 90 ? -11.177 0.435 7.880 1.00 93.06 90 GLU A N 1
ATOM 722 C CA . GLU A 1 90 ? -12.555 -0.070 7.771 1.00 93.06 90 GLU A CA 1
ATOM 723 C C . GLU A 1 90 ? -12.911 -1.005 8.936 1.00 93.06 90 GLU A C 1
ATOM 725 O O . GLU A 1 90 ? -13.939 -0.830 9.589 1.00 93.06 90 GLU A O 1
ATOM 730 N N . LEU A 1 91 ? -12.000 -1.907 9.322 1.00 91.19 91 LEU A N 1
ATOM 731 C CA . LEU A 1 91 ? -12.196 -2.754 10.507 1.00 91.19 91 LEU A CA 1
ATOM 732 C C . LEU A 1 91 ? -12.388 -1.948 11.797 1.00 91.19 91 LEU A C 1
ATOM 734 O O . LEU A 1 91 ? -13.159 -2.357 12.664 1.00 91.19 91 LEU A O 1
ATOM 738 N N . ALA A 1 92 ? -11.678 -0.828 11.948 1.00 89.19 92 ALA A N 1
ATOM 739 C CA . ALA A 1 92 ? -11.798 0.024 13.126 1.00 89.19 92 ALA A CA 1
ATOM 740 C C . ALA A 1 92 ? -13.154 0.745 13.186 1.00 89.19 92 ALA A C 1
ATOM 742 O O . ALA A 1 92 ? -13.710 0.879 14.276 1.00 89.19 92 ALA A O 1
ATOM 743 N N . LYS A 1 93 ? -13.725 1.151 12.040 1.00 85.69 93 LYS A N 1
ATOM 744 C CA . LYS A 1 93 ? -15.073 1.750 11.989 1.00 85.69 93 LYS A CA 1
ATOM 745 C C . LYS A 1 93 ? -16.142 0.772 12.473 1.00 85.69 93 LYS A C 1
ATOM 747 O O . LYS A 1 93 ? -17.008 1.152 13.256 1.00 85.69 93 LYS A O 1
ATOM 752 N N . ASN A 1 94 ? -16.036 -0.493 12.069 1.00 74.69 94 ASN A N 1
ATOM 753 C CA . ASN A 1 94 ? -17.039 -1.517 12.369 1.00 74.69 94 ASN A CA 1
ATOM 754 C C . ASN A 1 94 ? -17.054 -1.953 13.844 1.00 74.69 94 ASN A C 1
ATOM 756 O O . ASN A 1 94 ? -17.998 -2.605 14.284 1.00 74.69 94 ASN A O 1
ATOM 760 N N . LYS A 1 95 ? -16.032 -1.597 14.634 1.00 70.69 95 LYS A N 1
ATOM 761 C CA . LYS A 1 95 ? -15.891 -2.083 16.012 1.00 70.69 95 LYS A CA 1
ATOM 762 C C . LYS A 1 95 ? -16.550 -1.228 17.093 1.00 70.69 95 LYS A C 1
ATOM 764 O O . LYS A 1 95 ? -16.575 -1.685 18.228 1.00 70.69 95 LYS A O 1
ATOM 769 N N . ASN A 1 96 ? -17.086 -0.033 16.807 1.00 61.78 96 ASN A N 1
ATOM 770 C CA . ASN A 1 96 ? -17.590 0.906 17.840 1.00 61.78 96 ASN A CA 1
ATOM 771 C C . ASN A 1 96 ? -16.608 1.145 19.016 1.00 61.78 96 ASN A C 1
ATOM 773 O O . ASN A 1 96 ? -16.979 1.696 20.052 1.00 61.78 96 ASN A O 1
ATOM 777 N N . GLU A 1 97 ? -15.346 0.734 18.878 1.00 57.12 97 GLU A N 1
ATOM 778 C CA . GLU A 1 97 ? -14.357 0.778 19.938 1.00 57.12 97 GLU A CA 1
ATOM 779 C C . GLU A 1 97 ? -13.541 2.052 19.778 1.00 57.12 97 GLU A C 1
ATOM 781 O O . GLU A 1 97 ? -12.771 2.214 18.835 1.00 57.12 97 GLU A O 1
ATOM 786 N N . SER A 1 98 ? -13.647 2.935 20.766 1.00 62.22 98 SER A N 1
ATOM 787 C CA . SER A 1 98 ? -12.779 4.104 20.950 1.00 62.22 98 SER A CA 1
ATOM 788 C C . SER A 1 98 ? -11.322 3.729 21.295 1.00 62.22 98 SER A C 1
ATOM 790 O O . SER A 1 98 ? -10.615 4.520 21.923 1.00 62.22 98 SER A O 1
ATOM 792 N N . SER A 1 99 ? -10.873 2.510 20.973 1.00 75.75 99 SER A N 1
ATOM 793 C CA . SER A 1 99 ? -9.570 1.982 21.367 1.00 75.75 99 SER A CA 1
ATOM 794 C C . SER A 1 99 ? -8.487 2.418 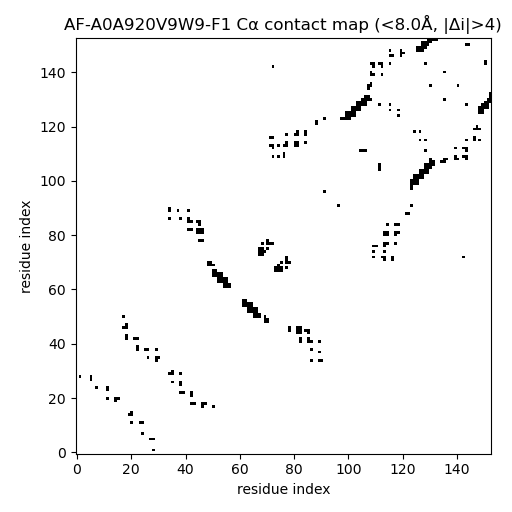20.374 1.00 75.75 99 SER A C 1
ATOM 796 O O . SER A 1 99 ? -8.585 2.245 19.161 1.00 75.75 99 SER A O 1
ATOM 798 N N . LEU A 1 100 ? -7.427 3.038 20.896 1.00 87.12 100 LEU A N 1
ATOM 799 C CA . LEU A 1 100 ? -6.274 3.446 20.098 1.00 87.12 100 LEU A CA 1
ATOM 800 C C . LEU A 1 100 ? -5.424 2.215 19.750 1.00 87.12 100 LEU A C 1
ATOM 802 O O . LEU A 1 100 ? -4.826 1.603 20.636 1.00 87.12 100 LEU A O 1
ATOM 806 N N . THR A 1 101 ? -5.294 1.893 18.463 1.00 91.56 101 THR A N 1
ATOM 807 C CA . THR A 1 101 ? -4.416 0.817 17.981 1.00 91.56 101 THR A CA 1
ATOM 808 C C . THR A 1 101 ? -2.996 1.338 17.772 1.00 91.56 101 THR A C 1
ATOM 810 O O . THR A 1 101 ? -2.778 2.282 17.012 1.00 91.56 101 THR A O 1
ATOM 813 N N . THR A 1 102 ? -2.003 0.713 18.415 1.00 93.06 102 THR A N 1
ATOM 814 C CA . THR A 1 102 ? -0.584 1.050 18.205 1.00 93.06 102 THR A CA 1
ATOM 815 C C . THR A 1 102 ? 0.074 0.082 17.224 1.00 93.06 102 THR A C 1
ATOM 817 O O . THR A 1 102 ? 0.121 -1.120 17.466 1.00 93.06 102 THR A O 1
ATOM 820 N N . ILE A 1 103 ? 0.632 0.618 16.142 1.00 93.88 103 ILE A N 1
ATOM 821 C CA . ILE A 1 103 ? 1.382 -0.105 15.116 1.00 93.88 103 ILE A CA 1
ATOM 822 C C . ILE A 1 103 ? 2.868 0.092 15.387 1.00 93.88 103 ILE A C 1
ATOM 824 O O . ILE A 1 103 ? 3.391 1.195 15.240 1.00 93.88 103 ILE A O 1
ATOM 828 N N . LEU A 1 104 ? 3.546 -0.982 15.780 1.00 94.88 104 LEU A N 1
ATOM 829 C CA . LEU A 1 104 ? 4.984 -0.991 16.022 1.00 94.88 104 LEU A CA 1
ATOM 830 C C . LEU A 1 104 ? 5.706 -1.642 14.839 1.00 94.88 104 LEU A C 1
ATOM 832 O O . LEU A 1 104 ? 5.438 -2.796 14.514 1.00 94.88 104 LEU A O 1
ATOM 836 N N . VAL A 1 105 ? 6.643 -0.9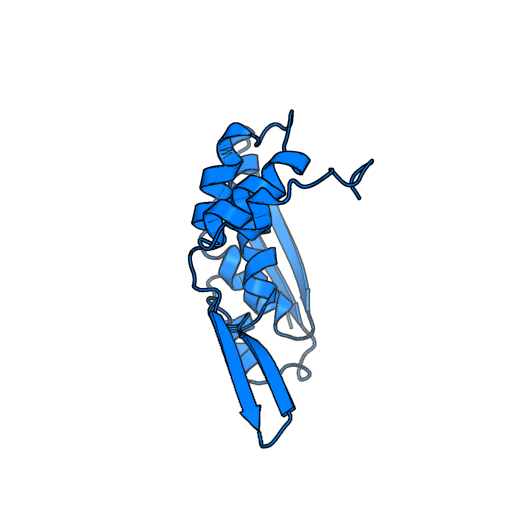24 14.218 1.00 94.38 105 VAL A N 1
ATOM 837 C CA . VAL A 1 105 ? 7.426 -1.427 13.079 1.00 94.38 105 VAL A CA 1
ATOM 838 C C . VAL A 1 105 ? 8.915 -1.292 13.363 1.00 94.38 105 VAL A C 1
ATOM 840 O O . VAL A 1 105 ? 9.394 -0.203 13.667 1.00 94.38 105 VAL A O 1
ATOM 843 N N . ALA A 1 106 ? 9.663 -2.380 13.199 1.00 93.75 106 ALA A N 1
ATOM 844 C CA . ALA A 1 106 ? 11.118 -2.342 13.106 1.00 93.75 106 ALA A CA 1
ATOM 845 C C . ALA A 1 106 ? 11.537 -2.371 11.628 1.00 93.75 106 ALA A C 1
ATOM 847 O O . ALA A 1 106 ? 11.047 -3.196 10.859 1.00 93.75 106 ALA A O 1
ATOM 848 N N . THR A 1 107 ? 12.426 -1.469 11.212 1.00 91.25 107 THR A N 1
ATOM 849 C CA . THR A 1 107 ? 12.832 -1.328 9.804 1.00 91.25 107 THR A CA 1
ATOM 850 C C . THR A 1 107 ? 14.312 -0.984 9.664 1.00 91.25 107 THR A C 1
ATOM 852 O O . THR A 1 107 ? 14.896 -0.333 10.525 1.00 91.25 107 THR A O 1
ATOM 855 N N . SER A 1 108 ? 14.909 -1.355 8.533 1.00 87.44 108 SER A N 1
ATOM 856 C CA . SER A 1 108 ? 16.211 -0.852 8.071 1.00 87.44 108 SER A CA 1
ATOM 857 C C . SER A 1 108 ? 16.089 0.284 7.041 1.00 87.44 108 SER A C 1
ATOM 859 O O . SER A 1 108 ? 17.099 0.747 6.522 1.00 87.44 108 SER A O 1
ATOM 861 N N . GLY A 1 109 ? 14.871 0.741 6.732 1.00 85.25 109 GLY A N 1
ATOM 862 C CA . GLY A 1 109 ? 14.620 1.807 5.760 1.00 85.25 109 GLY A CA 1
ATOM 863 C C . GLY A 1 109 ? 13.165 1.843 5.296 1.00 85.25 109 GLY A C 1
ATOM 864 O O . GLY A 1 109 ? 12.262 2.089 6.096 1.00 85.25 109 GLY A O 1
ATOM 865 N N . ASP A 1 110 ? 12.941 1.560 4.013 1.00 87.56 110 ASP A N 1
ATOM 866 C CA . ASP A 1 110 ? 11.716 1.887 3.264 1.00 87.56 110 ASP A CA 1
ATOM 867 C C . ASP A 1 110 ? 10.407 1.359 3.869 1.00 87.56 110 ASP A C 1
ATOM 869 O O . ASP A 1 110 ? 9.389 2.037 3.775 1.00 87.56 110 ASP A O 1
ATOM 873 N N . THR A 1 111 ? 10.400 0.179 4.511 1.00 90.94 111 THR A N 1
ATOM 874 C CA . THR A 1 111 ? 9.167 -0.387 5.105 1.00 90.94 111 THR A CA 1
ATOM 875 C C . THR A 1 111 ? 8.554 0.562 6.118 1.00 90.94 111 THR A C 1
ATOM 877 O O . THR A 1 111 ? 7.341 0.757 6.135 1.00 90.94 111 THR A O 1
ATOM 880 N N . GLY A 1 112 ? 9.397 1.184 6.940 1.00 92.19 112 GLY A N 1
ATOM 881 C CA . GLY A 1 112 ? 8.914 2.154 7.901 1.00 92.19 112 GLY A CA 1
ATOM 882 C C . GLY A 1 112 ? 8.360 3.396 7.213 1.00 92.19 112 GLY A C 1
ATOM 883 O O . GLY A 1 112 ? 7.288 3.845 7.587 1.00 92.19 112 GLY A O 1
ATOM 884 N N . GLY A 1 113 ? 9.025 3.904 6.172 1.00 93.38 113 GLY A N 1
ATOM 885 C CA . GLY A 1 113 ? 8.517 5.042 5.404 1.00 93.38 113 GLY A CA 1
ATOM 886 C C . GLY A 1 113 ? 7.126 4.764 4.831 1.00 93.38 113 GLY A C 1
ATOM 887 O O . GLY A 1 113 ? 6.220 5.575 5.007 1.00 93.38 113 GLY A O 1
ATOM 888 N N . ALA A 1 114 ? 6.930 3.592 4.219 1.00 95.75 114 ALA A N 1
ATOM 889 C CA . ALA A 1 114 ? 5.647 3.187 3.644 1.00 95.75 114 ALA A CA 1
ATOM 890 C C . ALA A 1 114 ? 4.539 3.070 4.705 1.00 95.75 114 ALA A C 1
ATOM 892 O O . ALA A 1 114 ? 3.454 3.617 4.518 1.00 95.75 114 ALA A O 1
ATOM 893 N N . VAL A 1 115 ? 4.805 2.419 5.848 1.00 96.00 115 VAL A N 1
ATOM 894 C CA . VAL A 1 115 ? 3.818 2.308 6.943 1.00 96.00 115 VAL A CA 1
ATOM 895 C C . VAL A 1 115 ? 3.536 3.670 7.578 1.00 96.00 115 VAL A C 1
ATOM 897 O O . VAL A 1 115 ? 2.377 4.007 7.808 1.00 96.00 115 VAL A O 1
ATOM 900 N N . ALA A 1 116 ? 4.572 4.476 7.817 1.00 94.25 116 ALA A N 1
ATOM 901 C CA . ALA A 1 116 ? 4.438 5.842 8.306 1.00 94.25 116 ALA A CA 1
ATOM 902 C C . ALA A 1 116 ? 3.507 6.665 7.415 1.00 94.25 116 ALA A C 1
ATOM 904 O O . ALA A 1 116 ? 2.552 7.268 7.894 1.00 94.25 116 ALA A O 1
ATOM 905 N N . SER A 1 117 ? 3.768 6.650 6.108 1.00 95.31 117 SER A N 1
ATOM 906 C CA . SER A 1 117 ? 2.977 7.380 5.126 1.00 95.31 117 SER A CA 1
ATOM 907 C C . SER A 1 117 ? 1.539 6.858 5.049 1.00 95.31 117 SER A C 1
ATOM 909 O O . SER A 1 117 ? 0.597 7.648 5.061 1.00 95.31 117 SER A O 1
ATOM 911 N N . ALA A 1 118 ? 1.349 5.535 5.033 1.00 96.38 118 ALA A N 1
ATOM 912 C CA . ALA A 1 118 ? 0.038 4.904 4.884 1.00 96.38 118 ALA A CA 1
ATOM 913 C C . ALA A 1 118 ? -0.921 5.176 6.055 1.00 96.38 118 ALA A C 1
ATOM 915 O O . ALA A 1 118 ? -2.125 5.325 5.843 1.00 96.38 118 ALA A O 1
ATOM 916 N N . PHE A 1 119 ? -0.395 5.258 7.278 1.00 94.94 119 PHE A N 1
ATOM 917 C CA . PHE A 1 119 ? -1.179 5.516 8.491 1.00 94.94 119 PHE A CA 1
ATOM 918 C C . PHE A 1 119 ? -1.158 6.980 8.941 1.00 94.94 119 PHE A C 1
ATOM 920 O O . PHE A 1 119 ? -1.783 7.323 9.947 1.00 94.94 119 PHE A O 1
ATOM 927 N N . ASN A 1 120 ? -0.468 7.860 8.212 1.00 91.69 120 ASN A N 1
ATOM 928 C CA . ASN A 1 120 ? -0.446 9.281 8.524 1.00 91.69 120 ASN A CA 1
ATOM 929 C C . ASN A 1 120 ? -1.880 9.842 8.531 1.00 91.69 120 ASN A C 1
ATOM 931 O O . ASN A 1 120 ? -2.625 9.677 7.565 1.00 91.69 120 ASN A O 1
ATOM 935 N N . ASN A 1 121 ? -2.264 10.506 9.623 1.00 84.94 121 ASN A N 1
ATOM 936 C CA . ASN A 1 121 ? -3.603 11.066 9.850 1.00 84.94 121 ASN A CA 1
ATOM 937 C C . ASN A 1 121 ? -4.774 10.055 9.829 1.00 84.94 121 ASN A C 1
ATOM 939 O O . ASN A 1 121 ? -5.928 10.467 9.704 1.00 84.94 121 ASN A O 1
ATOM 943 N N . LYS A 1 122 ? -4.527 8.746 9.979 1.00 89.75 122 LYS A N 1
ATOM 944 C CA . LYS A 1 122 ? -5.605 7.762 10.172 1.00 89.75 122 LYS A CA 1
ATOM 945 C C . LYS A 1 122 ? -6.063 7.775 11.636 1.00 89.75 122 LYS A C 1
ATOM 947 O O . LYS A 1 122 ? -5.303 7.430 12.540 1.00 89.75 122 LYS A O 1
ATOM 952 N N . ALA A 1 123 ? -7.308 8.188 11.874 1.00 88.25 123 ALA A N 1
ATOM 953 C CA . ALA A 1 123 ? -7.894 8.235 13.213 1.00 88.25 123 ALA A CA 1
ATOM 954 C C . ALA A 1 123 ? -7.919 6.843 13.868 1.00 88.25 123 ALA A C 1
ATOM 956 O O . ALA A 1 123 ? -8.119 5.839 13.192 1.00 88.25 123 ALA A O 1
ATOM 957 N N . GLY A 1 124 ? -7.707 6.788 15.185 1.00 89.44 124 GLY A N 1
ATOM 958 C CA . GLY A 1 124 ? -7.667 5.525 15.932 1.00 89.44 124 GLY A CA 1
ATOM 959 C C . GLY A 1 124 ? -6.348 4.753 15.817 1.00 89.44 124 GLY A C 1
ATOM 960 O O . GLY A 1 124 ? -6.202 3.723 16.472 1.00 89.44 124 GLY A O 1
ATOM 961 N N . PHE A 1 125 ? -5.360 5.264 15.071 1.00 91.88 125 PHE A N 1
ATOM 962 C CA . PHE A 1 125 ? -4.047 4.637 14.936 1.00 91.88 125 PHE A CA 1
ATOM 963 C C . PHE A 1 125 ? -2.920 5.517 15.466 1.00 91.88 125 PHE A C 1
ATOM 965 O O . PHE A 1 125 ? -2.850 6.720 15.223 1.00 91.88 125 PHE A O 1
ATOM 972 N N . LYS A 1 126 ? -1.985 4.875 16.162 1.00 92.00 126 LYS A N 1
ATOM 973 C CA . LYS A 1 126 ? -0.687 5.428 16.530 1.00 92.00 126 LYS A CA 1
ATOM 974 C C . LYS A 1 126 ? 0.388 4.566 15.897 1.00 92.00 126 LYS A C 1
ATOM 976 O O . LYS A 1 126 ? 0.397 3.361 16.105 1.00 92.00 126 LYS A O 1
ATOM 981 N N . VAL A 1 127 ? 1.326 5.166 15.179 1.00 93.19 127 VAL A N 1
ATOM 982 C CA . VAL A 1 127 ? 2.460 4.431 14.609 1.00 93.19 127 VAL A CA 1
ATOM 983 C C . VAL A 1 127 ? 3.725 4.722 15.417 1.00 93.19 127 VAL A C 1
ATOM 985 O O . VAL A 1 127 ? 3.918 5.823 15.930 1.00 93.19 127 VAL A O 1
ATOM 988 N N . VAL A 1 128 ? 4.563 3.706 15.585 1.00 93.94 128 VAL A N 1
ATOM 989 C CA . VAL A 1 128 ? 5.875 3.792 16.222 1.00 93.94 128 VAL A CA 1
ATOM 990 C C . VAL A 1 128 ? 6.865 3.052 15.338 1.00 93.94 128 VAL A C 1
ATOM 992 O O . VAL A 1 128 ? 6.701 1.855 15.098 1.00 93.94 128 VAL A O 1
ATOM 995 N N . ILE A 1 129 ? 7.898 3.749 14.861 1.00 93.00 129 ILE A N 1
ATOM 996 C CA . ILE A 1 129 ? 8.957 3.119 14.061 1.00 93.00 129 ILE A CA 1
ATOM 997 C C . ILE A 1 129 ? 10.271 3.110 14.817 1.00 93.00 129 ILE A C 1
ATOM 999 O O . ILE A 1 129 ? 10.734 4.138 15.314 1.00 93.00 129 ILE A O 1
ATOM 1003 N N . LEU A 1 130 ? 10.849 1.914 14.857 1.00 93.69 130 LEU A N 1
ATOM 1004 C CA . LEU A 1 130 ? 12.177 1.609 15.351 1.00 93.69 130 LEU A CA 1
ATOM 1005 C C . LEU A 1 130 ? 13.091 1.399 14.144 1.00 93.69 130 LEU A C 1
ATOM 1007 O O . LEU A 1 130 ? 12.818 0.554 13.287 1.00 93.69 130 LEU A O 1
ATOM 1011 N N . PHE A 1 131 ? 14.182 2.152 14.069 1.00 92.38 131 PHE A N 1
ATOM 1012 C CA . PHE A 1 131 ? 15.191 1.967 13.031 1.00 92.38 131 PHE A CA 1
ATOM 1013 C C . PHE A 1 131 ? 16.597 2.117 13.614 1.00 92.38 131 PHE A C 1
ATOM 1015 O O . PHE A 1 131 ? 16.814 2.943 14.497 1.00 92.38 131 PHE A O 1
ATOM 1022 N N . PRO A 1 132 ? 17.578 1.337 13.132 1.00 91.44 132 PRO A N 1
ATOM 1023 C CA . PRO A 1 132 ? 18.910 1.323 13.712 1.00 91.44 132 PRO A CA 1
ATOM 1024 C C . PRO A 1 132 ? 19.628 2.662 13.507 1.00 91.44 132 PRO A C 1
ATOM 1026 O O . PRO A 1 132 ? 19.835 3.120 12.375 1.00 91.44 132 PRO A O 1
ATOM 1029 N N . LYS A 1 133 ? 20.073 3.269 14.612 1.00 88.38 133 LYS A N 1
ATOM 1030 C CA . LYS A 1 133 ? 20.870 4.499 14.598 1.00 88.38 133 LYS A CA 1
ATOM 1031 C C . LYS A 1 133 ? 22.084 4.373 13.669 1.00 88.38 133 LYS A C 1
ATOM 1033 O O . LYS A 1 133 ? 22.893 3.457 13.786 1.00 88.38 133 LYS A O 1
ATOM 1038 N N . GLY A 1 134 ? 22.211 5.323 12.741 1.00 87.88 134 GLY A N 1
ATOM 1039 C CA . GLY A 1 134 ? 23.344 5.409 11.811 1.00 87.88 134 GLY A CA 1
ATOM 1040 C C . GLY A 1 134 ? 23.378 4.341 10.712 1.00 87.88 134 GLY A C 1
ATOM 1041 O O . GLY A 1 134 ? 24.347 4.302 9.963 1.00 87.88 134 GLY A O 1
ATOM 1042 N N . ARG A 1 135 ? 22.349 3.490 10.590 1.00 90.50 135 ARG A N 1
ATOM 1043 C CA . ARG A 1 135 ? 22.279 2.429 9.565 1.00 90.50 135 ARG A CA 1
ATOM 1044 C C . ARG A 1 135 ? 21.171 2.633 8.530 1.00 90.50 135 ARG A C 1
ATOM 1046 O O . ARG A 1 135 ? 20.852 1.714 7.786 1.00 90.50 135 ARG A O 1
ATOM 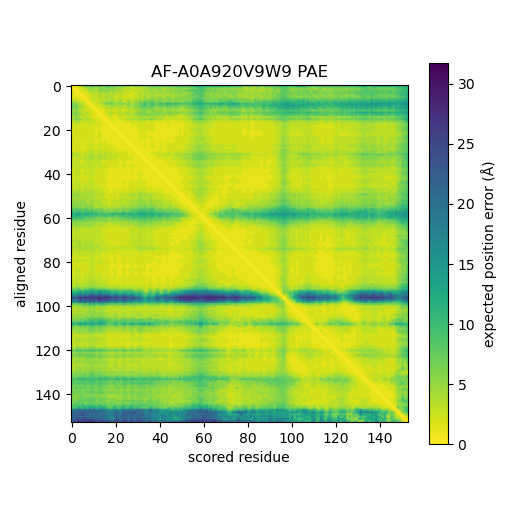1053 N N . VAL A 1 136 ? 20.605 3.834 8.480 1.00 90.31 136 VAL A N 1
ATOM 1054 C CA . VAL A 1 136 ? 19.642 4.260 7.458 1.00 90.31 136 VAL A CA 1
ATOM 1055 C C . VAL A 1 136 ? 20.225 5.434 6.678 1.00 90.31 136 VAL A C 1
ATOM 1057 O O . VAL A 1 136 ? 20.889 6.295 7.262 1.00 90.31 136 VAL A O 1
ATOM 1060 N N . SER A 1 137 ? 19.988 5.484 5.364 1.00 89.88 137 SER A N 1
ATOM 1061 C CA . SER A 1 137 ? 20.442 6.616 4.545 1.00 89.88 137 SER A CA 1
ATOM 1062 C C . SER A 1 137 ? 19.741 7.922 4.961 1.00 89.88 137 SER A C 1
ATOM 1064 O O . SER A 1 137 ? 18.640 7.874 5.517 1.00 89.88 137 SER A O 1
ATOM 1066 N N . PRO A 1 138 ? 20.307 9.108 4.665 1.00 90.50 138 PRO A N 1
ATOM 1067 C CA . PRO A 1 138 ? 19.653 10.383 4.972 1.00 90.50 138 PRO A CA 1
ATOM 1068 C C . PRO A 1 138 ? 18.246 10.510 4.372 1.00 90.50 138 PRO A C 1
ATOM 1070 O O . PRO A 1 138 ? 17.330 10.973 5.049 1.00 90.50 138 PRO A O 1
ATOM 1073 N N . ARG A 1 139 ? 18.053 10.034 3.132 1.00 88.56 139 ARG A N 1
ATOM 1074 C CA . ARG A 1 139 ? 16.747 10.031 2.455 1.00 88.56 139 ARG A CA 1
ATOM 1075 C C . ARG A 1 139 ? 15.739 9.141 3.181 1.00 88.56 139 ARG A C 1
ATOM 1077 O O . ARG A 1 139 ? 14.631 9.589 3.461 1.00 88.56 139 ARG A O 1
ATOM 1084 N N . GLN A 1 140 ? 16.131 7.915 3.524 1.00 87.50 140 GLN A N 1
ATOM 1085 C CA . GLN A 1 140 ? 15.265 6.996 4.268 1.00 87.50 140 GLN A CA 1
ATOM 1086 C C . GLN A 1 140 ? 14.951 7.546 5.653 1.00 87.50 140 GLN A C 1
ATOM 1088 O O . GLN A 1 140 ? 13.799 7.536 6.059 1.00 87.50 140 GLN A O 1
ATOM 1093 N N . LYS A 1 141 ? 15.944 8.098 6.361 1.00 89.69 141 LYS A N 1
ATOM 1094 C CA . LYS A 1 141 ? 15.724 8.740 7.659 1.00 89.69 141 LYS A CA 1
ATOM 1095 C C . LYS A 1 141 ? 14.695 9.861 7.556 1.00 89.69 141 LYS A C 1
ATOM 1097 O O . LYS A 1 141 ? 13.798 9.913 8.383 1.00 89.69 141 LYS A O 1
ATOM 1102 N N . HIS A 1 142 ? 14.790 10.715 6.537 1.00 88.94 142 HIS A N 1
ATOM 1103 C CA . HIS A 1 142 ? 13.808 11.774 6.321 1.00 88.94 142 HIS A CA 1
ATOM 1104 C C . HIS A 1 142 ? 12.400 11.206 6.107 1.00 88.94 142 HIS A C 1
ATOM 1106 O O . HIS A 1 142 ? 11.489 11.598 6.828 1.00 88.94 142 HIS A O 1
ATOM 1112 N N . GLN A 1 143 ? 12.240 10.230 5.205 1.00 87.81 143 GLN A N 1
ATOM 1113 C CA . GLN A 1 143 ? 10.962 9.536 4.995 1.00 87.81 143 GLN A CA 1
ATOM 1114 C C . GLN A 1 143 ? 10.460 8.805 6.242 1.00 87.81 143 GLN A C 1
ATOM 1116 O O . GLN A 1 143 ? 9.264 8.609 6.387 1.00 87.81 143 GLN A O 1
ATOM 1121 N N . LEU A 1 144 ? 11.343 8.378 7.137 1.00 89.5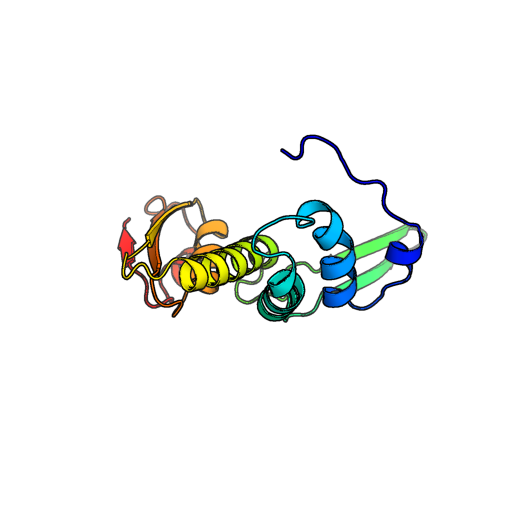0 144 LEU A N 1
ATOM 1122 C CA . LEU A 1 144 ? 10.959 7.756 8.396 1.00 89.50 144 LEU A CA 1
ATOM 1123 C C . LEU A 1 144 ? 10.532 8.773 9.441 1.00 89.50 144 LEU A C 1
ATOM 1125 O O . LEU A 1 144 ? 9.871 8.359 10.372 1.00 89.50 144 LEU A O 1
ATOM 1129 N N . THR A 1 145 ? 10.923 10.048 9.335 1.00 88.00 145 THR A N 1
ATOM 1130 C CA . THR A 1 145 ? 10.722 11.031 10.411 1.00 88.00 145 THR A CA 1
ATOM 1131 C C . THR A 1 145 ? 9.828 12.219 10.059 1.00 88.00 145 THR A C 1
ATOM 1133 O O . THR A 1 145 ? 9.529 13.019 10.939 1.00 88.00 145 THR A O 1
ATOM 1136 N N . CYS A 1 146 ? 9.431 12.382 8.793 1.00 87.81 146 CYS A N 1
ATOM 1137 C CA . CYS A 1 146 ? 8.690 13.559 8.320 1.00 87.81 146 CYS A CA 1
ATOM 1138 C C . CYS A 1 146 ? 7.160 13.446 8.418 1.00 87.81 146 CYS A C 1
ATOM 1140 O O . CYS A 1 146 ? 6.462 14.430 8.182 1.00 87.81 146 CYS A O 1
ATOM 1142 N N . TRP A 1 147 ? 6.635 12.277 8.782 1.00 81.25 147 TRP A N 1
ATOM 1143 C CA . TRP A 1 147 ? 5.207 12.072 9.038 1.00 81.25 147 TRP A CA 1
ATOM 1144 C C . TRP A 1 147 ? 4.912 12.395 10.505 1.00 81.25 147 TRP A C 1
ATOM 1146 O O . TRP A 1 147 ? 5.791 12.196 11.344 1.00 81.25 147 TRP A O 1
ATOM 1156 N N . GLY A 1 148 ? 3.714 12.901 10.825 1.00 69.69 148 GLY A N 1
ATOM 1157 C CA . GLY A 1 148 ? 3.308 13.390 12.159 1.00 69.69 148 GLY A CA 1
ATOM 1158 C C . GLY A 1 148 ? 3.157 12.296 13.226 1.00 69.69 148 GLY A C 1
ATOM 1159 O O . GLY A 1 148 ? 2.176 12.255 13.960 1.00 69.69 148 GLY A O 1
ATOM 1160 N N . ILE A 1 149 ? 4.109 11.374 13.271 1.00 72.12 149 ILE A N 1
ATOM 1161 C CA . ILE A 1 149 ? 4.118 10.105 13.980 1.00 72.12 149 ILE A CA 1
ATOM 1162 C C . ILE A 1 149 ? 5.342 10.081 14.919 1.00 72.12 149 ILE A C 1
ATOM 1164 O O . ILE A 1 149 ? 6.302 10.829 14.739 1.00 72.12 149 ILE A O 1
ATOM 1168 N N . MET A 1 150 ? 5.303 9.247 15.962 1.00 66.94 150 MET A N 1
ATOM 1169 C CA . MET A 1 150 ? 6.400 9.101 16.923 1.00 66.94 150 MET A CA 1
ATOM 1170 C C . MET A 1 150 ? 7.477 8.117 16.444 1.00 66.94 150 MET A C 1
ATOM 1172 O O . MET A 1 150 ? 7.169 7.001 16.027 1.00 66.94 150 MET A O 1
ATOM 1176 N N . TRP A 1 151 ? 8.751 8.476 16.619 1.00 65.62 151 TRP A N 1
ATOM 1177 C CA . TRP A 1 151 ? 9.906 7.668 16.202 1.00 65.62 151 TRP A CA 1
ATOM 1178 C C . TRP A 1 151 ? 10.903 7.486 17.345 1.00 65.62 151 TRP A C 1
ATOM 1180 O O . TRP A 1 151 ? 11.132 8.425 18.108 1.00 65.62 151 TRP A O 1
ATOM 1190 N N . TYR A 1 152 ? 11.539 6.313 17.423 1.00 59.66 152 TYR A N 1
ATOM 1191 C CA . TYR A 1 152 ? 12.629 6.035 18.367 1.00 59.66 152 TYR A CA 1
ATOM 1192 C C . TYR A 1 152 ? 13.861 5.500 17.617 1.00 59.66 152 TYR A C 1
ATOM 1194 O O . TYR A 1 152 ? 13.728 4.725 16.668 1.00 59.66 152 TYR A O 1
ATOM 1202 N N . GLN A 1 153 ? 15.048 5.960 18.028 1.00 52.19 153 GLN A N 1
ATOM 1203 C CA . GLN A 1 153 ? 16.359 5.592 17.463 1.00 52.19 153 GLN A CA 1
ATOM 1204 C C . GLN A 1 153 ? 17.081 4.549 18.310 1.00 52.19 153 GLN A C 1
ATOM 1206 O O . GLN A 1 153 ? 16.867 4.566 19.542 1.00 52.19 153 GLN A O 1
#

Solvent-accessible surface area (backbone atoms only — not comparable to full-atom values): 9026 Å² total; per-residue (Å²): 129,75,97,65,83,79,87,78,64,74,69,58,80,72,48,82,51,67,45,60,36,48,36,67,61,46,45,74,78,30,63,96,42,101,49,45,89,49,39,60,58,29,35,52,68,26,55,74,53,69,80,46,75,46,80,49,74,61,90,93,47,75,51,72,47,74,47,53,40,61,40,98,70,55,35,60,50,28,56,60,28,19,36,51,37,34,49,50,51,54,57,50,64,77,57,82,54,96,61,73,45,76,47,80,43,80,30,74,36,65,65,38,18,17,42,45,60,40,46,53,90,40,82,59,57,42,56,37,40,41,40,58,76,91,65,46,54,73,68,42,47,46,52,57,62,73,45,101,58,54,72,51,109

pLDDT: mean 91.32, std 8.51, range [52.19, 98.5]